Protein AF-A0A6L9QHL1-F1 (afdb_monomer)

Nearest PDB structures (foldseek):
  2id3-assembly1_A  TM=9.878E-01  e=1.122E-01  Streptomyces coelicolor

pLDDT: mean 92.37, std 12.12, range [51.75, 98.62]

Mean predicted aligned error: 4.44 Å

Solvent-accessible surface area (backbone atoms only — not comparable to full-atom values): 3163 Å² total; per-residue (Å²): 78,72,66,60,44,55,48,52,36,49,47,62,55,52,44,30,51,74,70,68,66,47,88,89,52,69,67,57,51,53,51,28,46,53,50,32,51,52,41,51,76,72,44,74,45,50,77,64,94,81,74,72,134

Foldseek 3Di:
DVVVLVCQLCVQVCCCCPPVVHDDDVVSNVVSNVVSVVCVVVCVVPDPPPDDD

Secondary structure (DSSP, 8-state):
-HHHHHHHHHHHHHIIIIIS-PPP-HHHHHHHHHHHHHHHHTTTTSPPTT---

Structure (mmCIF, N/CA/C/O backbone):
data_AF-A0A6L9QHL1-F1
#
_entry.id   AF-A0A6L9QHL1-F1
#
loop_
_atom_site.group_PDB
_atom_site.id
_atom_site.type_symbol
_atom_site.label_atom_id
_atom_site.label_alt_id
_atom_site.label_comp_id
_atom_site.label_asym_id
_atom_site.label_entity_id
_atom_site.label_seq_id
_atom_site.pdbx_PDB_ins_code
_atom_site.Cartn_x
_atom_site.Cartn_y
_atom_site.Cartn_z
_atom_site.occupancy
_atom_site.B_iso_or_equiv
_atom_site.auth_seq_id
_atom_site.auth_comp_id
_atom_site.auth_asym_id
_atom_site.auth_atom_id
_atom_site.pdbx_PDB_model_num
ATOM 1 N N . ASP A 1 1 ? 8.609 -1.450 -9.811 1.00 89.62 1 ASP A N 1
ATOM 2 C CA . ASP A 1 1 ? 9.499 -0.758 -8.862 1.00 89.62 1 ASP A CA 1
ATOM 3 C C . ASP A 1 1 ? 9.032 -1.064 -7.438 1.00 89.62 1 ASP A C 1
ATOM 5 O O . ASP A 1 1 ? 7.878 -0.795 -7.125 1.00 89.62 1 ASP A O 1
ATOM 9 N N . ALA A 1 2 ? 9.876 -1.676 -6.602 1.00 90.94 2 ALA A N 1
ATOM 10 C CA . ALA A 1 2 ? 9.491 -2.063 -5.241 1.00 90.94 2 ALA A CA 1
ATOM 11 C C . ALA A 1 2 ? 9.264 -0.858 -4.309 1.00 90.9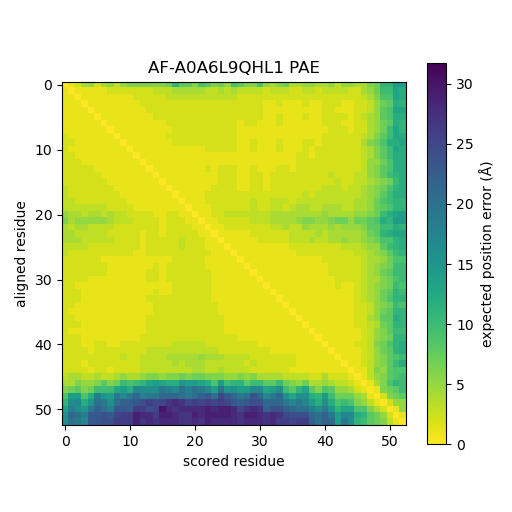4 2 ALA A C 1
ATOM 13 O O . ALA A 1 2 ? 8.382 -0.906 -3.453 1.00 90.94 2 ALA A O 1
ATOM 14 N N . ALA A 1 3 ? 10.016 0.232 -4.485 1.00 94.56 3 ALA A N 1
ATOM 15 C CA . ALA A 1 3 ? 9.851 1.436 -3.677 1.00 94.56 3 ALA A CA 1
ATOM 16 C C . ALA A 1 3 ? 8.522 2.129 -4.005 1.00 94.56 3 ALA A C 1
ATOM 18 O O . ALA A 1 3 ? 7.793 2.526 -3.096 1.00 94.56 3 ALA A O 1
ATOM 19 N N . ALA A 1 4 ? 8.165 2.196 -5.291 1.00 95.62 4 ALA A N 1
ATOM 20 C CA . ALA A 1 4 ? 6.887 2.755 -5.728 1.00 95.62 4 ALA A CA 1
ATOM 21 C C . ALA A 1 4 ? 5.682 1.948 -5.208 1.00 95.62 4 ALA A C 1
ATOM 23 O O . ALA A 1 4 ? 4.692 2.534 -4.771 1.00 95.62 4 ALA A O 1
ATOM 24 N N . VAL A 1 5 ? 5.782 0.611 -5.188 1.00 97.19 5 VAL A N 1
ATOM 25 C CA . VAL A 1 5 ? 4.745 -0.261 -4.606 1.00 97.19 5 VAL A CA 1
ATOM 26 C C . VAL A 1 5 ? 4.583 0.017 -3.109 1.00 97.19 5 VAL A C 1
ATOM 28 O O . VAL A 1 5 ? 3.465 0.240 -2.651 1.00 97.19 5 VAL A O 1
ATOM 31 N N . SER A 1 6 ? 5.681 0.071 -2.350 1.00 96.75 6 SER A N 1
ATOM 32 C CA . SER A 1 6 ? 5.642 0.378 -0.912 1.00 96.75 6 SER A CA 1
ATOM 33 C C . SER A 1 6 ? 5.065 1.768 -0.625 1.00 96.75 6 SER A C 1
ATOM 35 O O . SER A 1 6 ? 4.263 1.932 0.294 1.00 96.75 6 SER A O 1
ATOM 37 N N . ALA A 1 7 ? 5.411 2.769 -1.440 1.00 97.69 7 ALA A N 1
ATOM 38 C CA . ALA A 1 7 ? 4.843 4.109 -1.327 1.00 97.69 7 ALA A CA 1
ATOM 39 C C . ALA A 1 7 ? 3.328 4.115 -1.594 1.00 97.69 7 ALA A C 1
ATOM 41 O O . ALA A 1 7 ? 2.580 4.768 -0.866 1.00 97.69 7 ALA A O 1
ATOM 42 N N . ALA A 1 8 ? 2.861 3.350 -2.586 1.00 98.12 8 ALA A N 1
ATOM 43 C CA . ALA A 1 8 ? 1.438 3.219 -2.895 1.00 98.12 8 ALA A CA 1
ATOM 44 C C . ALA A 1 8 ? 0.643 2.536 -1.770 1.00 98.12 8 ALA A C 1
ATOM 46 O O . ALA A 1 8 ? -0.502 2.912 -1.528 1.00 98.12 8 ALA A O 1
ATOM 47 N N . VAL A 1 9 ? 1.251 1.589 -1.046 1.00 98.19 9 VAL A N 1
ATOM 48 C CA . VAL A 1 9 ? 0.652 1.005 0.166 1.00 98.19 9 VAL A CA 1
ATOM 49 C C . VAL A 1 9 ? 0.539 2.048 1.282 1.00 98.19 9 VAL A C 1
ATOM 51 O O . VAL A 1 9 ? -0.487 2.117 1.950 1.00 98.19 9 VAL A O 1
ATOM 54 N N . GLY A 1 10 ? 1.568 2.874 1.494 1.00 97.81 10 GLY A N 1
ATOM 55 C CA . GLY A 1 10 ? 1.605 3.850 2.591 1.00 97.81 10 GLY A CA 1
ATOM 56 C C . GLY A 1 10 ? 0.771 5.118 2.361 1.00 97.81 10 GLY A C 1
ATOM 57 O O . GLY A 1 10 ? 0.251 5.698 3.314 1.00 97.81 10 GLY A O 1
ATOM 58 N N . ALA A 1 11 ? 0.606 5.563 1.113 1.00 98.12 11 ALA A N 1
ATOM 59 C CA . ALA A 1 11 ? -0.057 6.832 0.792 1.00 98.12 11 ALA A CA 1
ATOM 60 C C . ALA A 1 11 ? -1.494 6.977 1.354 1.00 98.12 11 ALA A C 1
ATOM 62 O O . ALA A 1 11 ? -1.796 8.039 1.913 1.00 98.12 11 ALA A O 1
ATOM 63 N N . PRO A 1 12 ? -2.374 5.952 1.300 1.00 98.06 12 PRO A N 1
ATOM 64 C CA . PRO A 1 12 ? -3.711 6.026 1.890 1.00 98.06 12 PRO A CA 1
ATOM 65 C C . PRO A 1 12 ? -3.709 6.317 3.396 1.00 98.06 12 PRO A C 1
ATOM 67 O O . PRO A 1 12 ? -4.591 7.029 3.873 1.00 98.06 12 PRO A O 1
ATOM 70 N N . PHE A 1 13 ? -2.707 5.838 4.141 1.00 98.12 13 PHE A N 1
ATOM 71 C CA . PHE A 1 13 ? -2.578 6.106 5.578 1.00 98.12 13 PHE A CA 1
ATOM 72 C C . PHE A 1 13 ? -2.306 7.584 5.843 1.00 98.12 13 PHE A C 1
ATOM 74 O O . PHE A 1 13 ? -2.969 8.197 6.680 1.00 98.12 13 PHE A O 1
ATOM 81 N N . TYR A 1 14 ? -1.378 8.183 5.093 1.00 97.56 14 TYR A N 1
ATOM 82 C CA . TYR A 1 14 ? -1.093 9.613 5.205 1.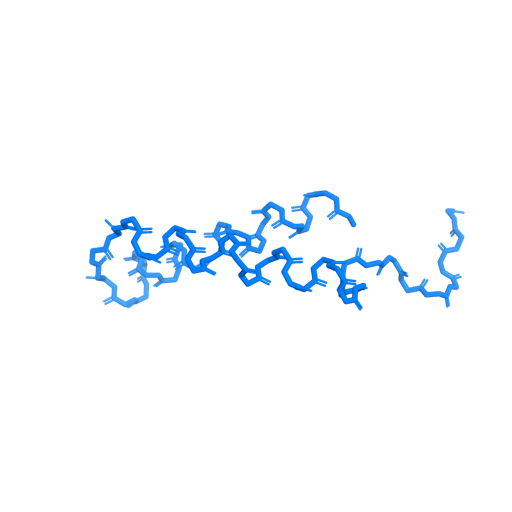00 97.56 14 TYR A CA 1
ATOM 83 C C . TYR A 1 14 ? -2.308 10.456 4.833 1.00 97.56 14 TYR A C 1
ATOM 85 O O . TYR A 1 14 ? -2.633 11.412 5.534 1.00 97.56 14 TYR A O 1
ATOM 93 N N . TYR A 1 15 ? -3.024 10.076 3.776 1.00 97.56 15 TYR A N 1
ATOM 94 C CA . TYR A 1 15 ? -4.255 10.755 3.394 1.00 97.56 15 TYR A CA 1
ATOM 95 C C . TYR A 1 15 ? -5.329 10.653 4.489 1.00 97.56 15 TYR A C 1
ATOM 97 O O . TYR A 1 15 ? -5.950 11.657 4.853 1.00 97.56 15 TYR A O 1
ATOM 105 N N . ARG A 1 16 ? -5.507 9.466 5.081 1.00 97.38 16 ARG A N 1
ATOM 106 C CA . ARG A 1 16 ? -6.465 9.240 6.167 1.00 97.38 16 ARG A CA 1
ATOM 107 C C . ARG A 1 16 ? -6.130 10.053 7.417 1.00 97.38 16 ARG A C 1
ATOM 109 O O . ARG A 1 16 ? -7.025 10.678 7.982 1.00 97.38 16 ARG A O 1
ATOM 116 N N . LEU A 1 17 ? -4.861 10.076 7.818 1.00 97.56 17 LEU A N 1
ATOM 117 C CA . LEU A 1 17 ? -4.397 10.766 9.023 1.00 97.56 17 LEU A CA 1
ATOM 118 C C . LEU A 1 17 ? -4.395 12.286 8.862 1.00 97.56 17 LEU A C 1
ATOM 120 O O . LEU A 1 17 ? -4.901 13.006 9.721 1.00 97.56 17 LEU A O 1
ATOM 124 N N . LEU A 1 18 ? -3.812 12.779 7.771 1.00 97.38 18 LEU A N 1
ATOM 125 C CA . LEU A 1 18 ? -3.491 14.197 7.627 1.00 97.38 18 LEU A CA 1
ATOM 126 C C . LEU A 1 18 ? -4.628 14.989 6.989 1.00 97.38 18 LEU A C 1
ATOM 128 O O . LEU A 1 18 ? -4.847 16.140 7.358 1.00 97.38 18 LEU A O 1
ATOM 132 N N . ILE A 1 19 ? -5.351 14.379 6.047 1.00 97.38 19 ILE A N 1
ATOM 133 C CA . ILE A 1 19 ? -6.391 15.071 5.281 1.00 97.38 19 ILE A CA 1
ATOM 134 C C . ILE A 1 19 ? -7.770 14.758 5.849 1.00 97.38 19 ILE A C 1
ATOM 136 O O . ILE A 1 19 ? -8.500 15.667 6.232 1.00 97.38 19 ILE A O 1
ATOM 140 N N . GLN A 1 20 ? -8.125 13.476 5.947 1.00 97.06 20 GLN A N 1
ATOM 141 C CA . GLN A 1 20 ? -9.452 13.082 6.433 1.00 97.06 20 GLN A CA 1
ATOM 142 C C . GLN A 1 20 ? -9.577 13.121 7.960 1.00 97.06 20 GLN A C 1
ATOM 144 O O . GLN A 1 20 ? -10.693 13.163 8.472 1.00 97.06 20 GLN A O 1
ATOM 149 N N . ARG A 1 21 ? -8.446 13.099 8.680 1.00 96.12 21 ARG A N 1
ATOM 150 C CA . ARG A 1 21 ? -8.366 13.052 10.151 1.00 96.12 21 ARG A CA 1
ATOM 151 C C . ARG A 1 21 ? -9.205 11.915 10.746 1.00 96.12 21 ARG A C 1
ATOM 153 O O . ARG A 1 21 ? -9.851 12.079 11.778 1.00 96.12 21 ARG A O 1
ATOM 160 N N . GLY A 1 22 ? -9.216 10.776 10.058 1.00 94.62 22 GLY A N 1
ATOM 161 C CA . GLY A 1 22 ? -9.969 9.587 10.445 1.00 94.62 22 GLY A CA 1
ATOM 162 C C . GLY A 1 22 ? -9.092 8.527 11.114 1.00 94.62 22 GLY A C 1
ATOM 163 O O . GLY A 1 22 ? -7.864 8.600 11.024 1.00 94.62 22 GLY A O 1
ATOM 164 N 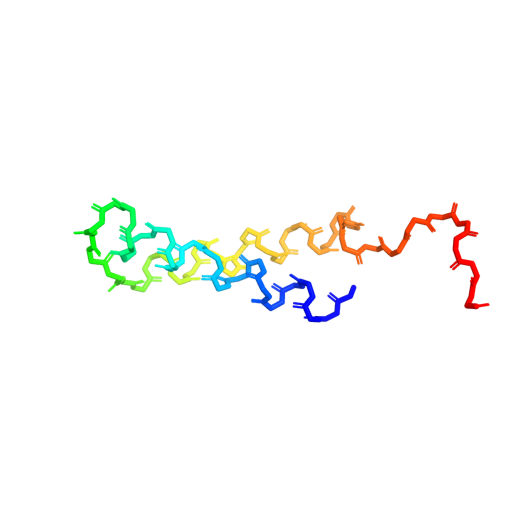N . PRO A 1 23 ? -9.707 7.521 11.759 1.00 95.62 23 PRO A N 1
ATOM 165 C CA . PRO A 1 23 ? -8.968 6.401 12.322 1.00 95.62 23 PRO A CA 1
ATOM 166 C C . PRO A 1 23 ? -8.257 5.608 11.221 1.00 95.62 23 PRO A C 1
ATOM 168 O O . PRO A 1 23 ? -8.717 5.555 10.072 1.00 95.62 23 PRO A O 1
ATOM 171 N N . VAL A 1 24 ? -7.142 5.000 11.616 1.00 96.44 24 VAL A N 1
ATOM 172 C CA . VAL A 1 24 ? -6.443 3.953 10.873 1.00 96.44 24 VAL A CA 1
ATOM 173 C C . VAL A 1 24 ? -6.830 2.627 11.512 1.00 96.44 24 VAL A C 1
ATOM 175 O O . VAL A 1 24 ? -6.690 2.468 12.723 1.00 96.44 24 VAL A O 1
A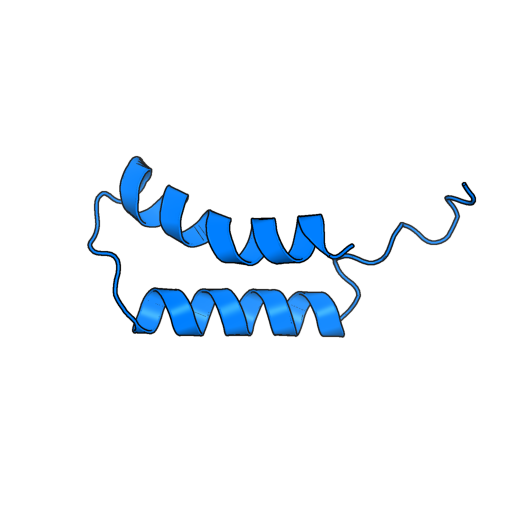TOM 178 N N . ASP A 1 25 ? -7.332 1.710 10.698 1.00 96.56 25 ASP A N 1
ATOM 179 C CA . ASP A 1 25 ? -7.787 0.386 11.106 1.00 96.56 25 ASP A CA 1
ATOM 180 C C . ASP A 1 25 ? -7.281 -0.687 10.131 1.00 96.56 25 ASP A C 1
ATOM 182 O O . ASP A 1 25 ? -6.673 -0.391 9.095 1.00 96.56 25 ASP A O 1
ATOM 186 N N . ASP A 1 26 ? -7.530 -1.947 10.476 1.00 98.19 26 ASP A N 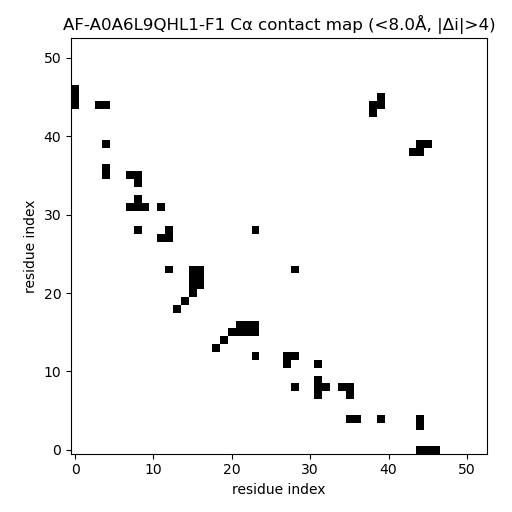1
ATOM 187 C CA . ASP A 1 26 ? -7.084 -3.094 9.684 1.00 98.19 26 ASP A CA 1
ATOM 188 C C . ASP A 1 26 ? -7.740 -3.124 8.295 1.00 98.19 26 ASP A C 1
ATOM 190 O O . ASP A 1 26 ? -7.120 -3.553 7.322 1.00 98.19 26 ASP A O 1
ATOM 194 N N . ALA A 1 27 ? -8.967 -2.608 8.165 1.00 97.56 27 ALA A N 1
ATOM 195 C CA . ALA A 1 27 ? -9.668 -2.551 6.885 1.00 97.56 27 ALA A CA 1
ATOM 196 C C . ALA A 1 27 ? -8.981 -1.593 5.900 1.00 97.56 27 ALA A C 1
ATOM 198 O O . ALA A 1 27 ? -8.867 -1.906 4.708 1.00 97.56 27 ALA A O 1
ATOM 199 N N . LEU A 1 28 ? -8.480 -0.450 6.383 1.00 98.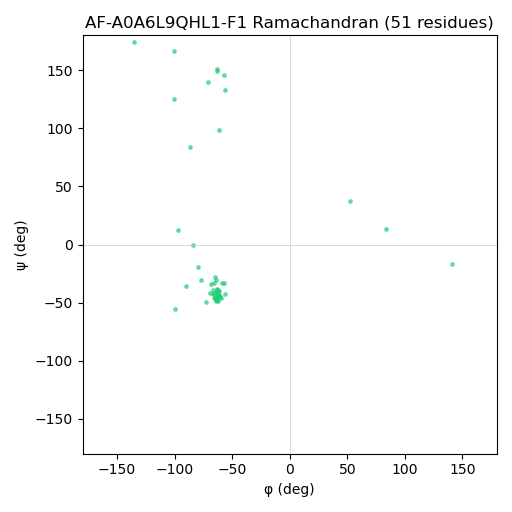06 28 LEU A N 1
ATOM 200 C CA . LEU A 1 28 ? -7.652 0.453 5.585 1.00 98.06 28 LEU A CA 1
ATOM 201 C C . LEU A 1 28 ? -6.367 -0.240 5.125 1.00 98.06 28 LEU A C 1
ATOM 203 O O . LEU A 1 28 ? -5.997 -0.111 3.956 1.00 98.06 28 LEU A O 1
ATOM 207 N N . ALA A 1 29 ? -5.705 -0.974 6.023 1.00 98.00 29 ALA A N 1
ATOM 208 C CA . ALA A 1 29 ? -4.457 -1.661 5.713 1.00 98.00 29 ALA A CA 1
ATOM 209 C C . ALA A 1 29 ? -4.643 -2.743 4.642 1.00 98.00 29 ALA A C 1
ATOM 211 O O . ALA A 1 29 ? -3.923 -2.743 3.640 1.00 98.00 29 ALA A O 1
ATOM 212 N N . GLU A 1 30 ? -5.652 -3.599 4.806 1.00 98.62 30 GLU A N 1
ATOM 213 C CA . GLU A 1 30 ? -5.997 -4.647 3.844 1.00 98.62 30 GLU A CA 1
ATOM 214 C C . GLU A 1 30 ? -6.342 -4.043 2.475 1.00 98.62 30 GLU A C 1
ATOM 216 O O . GLU A 1 30 ? -5.818 -4.462 1.442 1.00 98.62 30 GLU A O 1
ATOM 221 N N . THR A 1 31 ? -7.162 -2.987 2.460 1.00 98.31 31 THR A N 1
ATOM 222 C CA . THR A 1 31 ? -7.564 -2.316 1.216 1.00 98.31 31 THR A CA 1
ATOM 223 C C . THR A 1 31 ? -6.370 -1.686 0.499 1.00 98.31 31 THR A C 1
ATOM 225 O O . THR A 1 31 ? -6.229 -1.843 -0.717 1.00 98.31 31 THR A O 1
ATOM 228 N N . ALA A 1 32 ? -5.489 -0.991 1.226 1.00 98.44 32 ALA A N 1
ATOM 229 C CA . ALA A 1 32 ? -4.297 -0.370 0.651 1.00 98.44 32 ALA A CA 1
ATOM 230 C C . ALA A 1 32 ? -3.343 -1.420 0.060 1.00 98.44 32 ALA A C 1
ATOM 232 O O . ALA A 1 32 ? -2.866 -1.261 -1.069 1.00 98.44 32 ALA A O 1
ATOM 233 N N . ALA A 1 33 ? -3.116 -2.521 0.782 1.00 98.44 33 ALA A N 1
ATOM 234 C CA . ALA A 1 33 ? -2.296 -3.631 0.313 1.00 98.44 33 ALA A CA 1
ATOM 235 C C . ALA A 1 33 ? -2.899 -4.295 -0.935 1.00 98.44 33 ALA A C 1
ATOM 237 O O . ALA A 1 33 ? -2.201 -4.482 -1.936 1.00 98.44 33 ALA A O 1
ATOM 238 N N . ALA A 1 34 ? -4.201 -4.595 -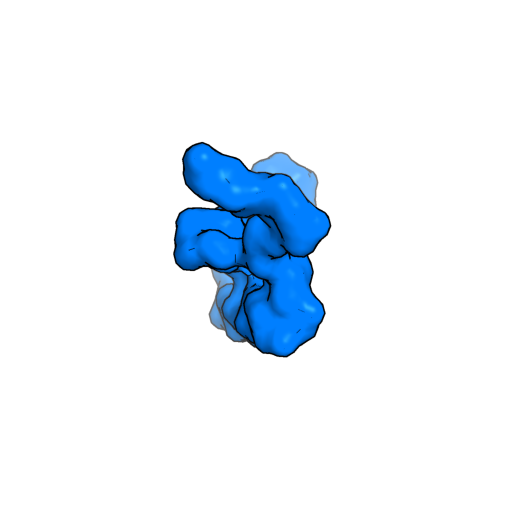0.918 1.00 98.62 34 ALA A N 1
ATOM 239 C CA . ALA A 1 34 ? -4.903 -5.208 -2.042 1.00 98.62 34 ALA A CA 1
ATOM 240 C C . ALA A 1 34 ? -4.857 -4.325 -3.299 1.00 98.62 34 ALA A C 1
ATOM 242 O O . ALA A 1 34 ? -4.555 -4.820 -4.390 1.00 98.62 34 ALA A O 1
ATOM 243 N N . ALA A 1 35 ? -5.092 -3.018 -3.149 1.00 98.62 35 ALA A N 1
ATOM 244 C CA . ALA A 1 35 ? -5.051 -2.058 -4.247 1.00 98.62 35 ALA A CA 1
ATOM 245 C C . ALA A 1 35 ? -3.644 -1.932 -4.851 1.00 98.62 35 ALA A C 1
ATOM 247 O O . ALA A 1 35 ? -3.484 -2.041 -6.069 1.00 98.62 35 ALA A O 1
ATOM 248 N N . ALA A 1 36 ? -2.612 -1.770 -4.016 1.00 98.38 36 ALA A N 1
ATOM 249 C CA . ALA A 1 36 ? -1.230 -1.696 -4.486 1.00 98.38 36 ALA A CA 1
ATOM 250 C C . ALA A 1 36 ? -0.797 -2.998 -5.179 1.00 98.38 36 ALA A C 1
ATOM 252 O O . ALA A 1 36 ? -0.145 -2.965 -6.224 1.00 98.38 36 ALA A O 1
ATOM 253 N N . CYS A 1 37 ? -1.210 -4.151 -4.648 1.00 98.12 37 CYS A N 1
ATOM 254 C CA . CYS A 1 37 ? -0.919 -5.454 -5.235 1.00 98.12 37 CYS A CA 1
ATOM 255 C C . CYS A 1 37 ? -1.609 -5.636 -6.599 1.00 98.12 37 CYS A C 1
ATOM 257 O O . CYS A 1 37 ? -0.991 -6.111 -7.553 1.00 98.12 37 CYS A O 1
ATOM 259 N N . ALA A 1 38 ? -2.866 -5.203 -6.732 1.00 98.44 38 ALA A N 1
ATOM 260 C CA . ALA A 1 38 ? -3.569 -5.201 -8.012 1.00 98.44 38 ALA A CA 1
ATOM 261 C C . ALA A 1 38 ? -2.878 -4.297 -9.049 1.00 98.44 38 ALA A C 1
ATOM 263 O O . ALA A 1 38 ? -2.646 -4.742 -10.172 1.00 98.44 38 ALA A O 1
ATOM 264 N N . ALA A 1 39 ? -2.482 -3.080 -8.660 1.00 97.75 39 ALA A N 1
ATOM 265 C CA . ALA A 1 39 ? -1.755 -2.149 -9.525 1.00 97.75 39 ALA A CA 1
ATOM 266 C C . ALA A 1 39 ? -0.374 -2.686 -9.948 1.00 97.75 39 ALA A C 1
ATOM 268 O O . ALA A 1 39 ? 0.047 -2.528 -11.094 1.00 97.75 39 ALA A O 1
ATOM 269 N N . ALA A 1 40 ? 0.331 -3.372 -9.045 1.00 96.88 40 ALA A N 1
ATOM 270 C CA . ALA A 1 40 ? 1.599 -4.012 -9.372 1.00 96.88 40 ALA A CA 1
ATOM 271 C C . ALA A 1 40 ? 1.428 -5.131 -10.399 1.00 96.88 40 ALA A C 1
ATOM 273 O O . ALA A 1 40 ? 2.175 -5.182 -11.376 1.00 96.88 40 ALA A O 1
ATOM 274 N N . ARG A 1 41 ? 0.414 -5.985 -10.223 1.00 96.56 41 ARG A N 1
ATOM 275 C CA . ARG A 1 41 ? 0.117 -7.070 -11.167 1.00 96.56 41 ARG A CA 1
ATOM 276 C C . ARG A 1 41 ? -0.321 -6.573 -12.544 1.00 96.56 41 ARG A C 1
ATOM 278 O O . ARG A 1 41 ? -0.076 -7.270 -13.520 1.00 96.56 41 ARG A O 1
ATOM 285 N N . SER A 1 42 ? -0.936 -5.393 -12.641 1.00 97.12 42 SER A N 1
ATOM 286 C CA . SER A 1 42 ? -1.297 -4.786 -13.930 1.00 97.12 42 SER A CA 1
A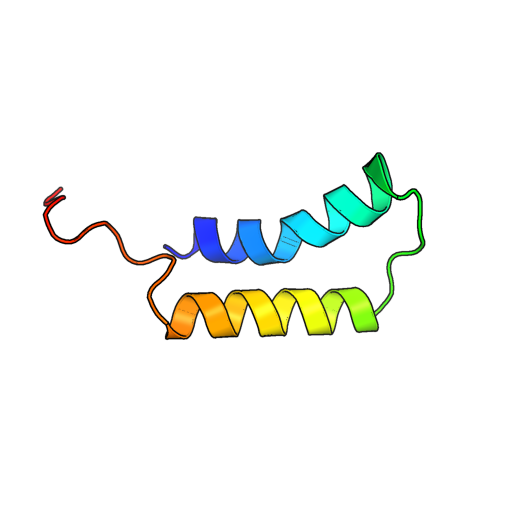TOM 287 C C . SER A 1 42 ? -0.158 -4.003 -14.592 1.00 97.12 42 SER A C 1
ATOM 289 O O . SER A 1 42 ? -0.342 -3.477 -15.686 1.00 97.12 42 SER A O 1
ATOM 291 N N . GLY A 1 43 ? 1.021 -3.932 -13.965 1.00 95.31 43 GLY A N 1
ATOM 292 C CA . GLY A 1 43 ? 2.195 -3.274 -14.536 1.00 95.31 43 GLY A CA 1
ATOM 293 C C . GLY A 1 43 ? 2.247 -1.757 -14.336 1.00 95.31 43 GLY A C 1
ATOM 294 O O . GLY A 1 43 ? 3.098 -1.115 -14.941 1.00 95.31 43 GLY A O 1
ATOM 295 N N . VAL A 1 44 ? 1.416 -1.169 -13.465 1.00 96.38 44 VAL A N 1
ATOM 296 C CA . VAL A 1 44 ? 1.411 0.291 -13.198 1.00 96.38 44 VAL A CA 1
ATOM 297 C C . VAL A 1 44 ? 2.780 0.801 -12.732 1.00 96.38 44 VAL A C 1
ATOM 299 O O . VAL A 1 44 ? 3.166 1.919 -13.053 1.00 96.38 44 VAL A O 1
ATOM 302 N N . PHE A 1 45 ? 3.529 -0.023 -11.993 1.00 94.00 45 PHE A N 1
ATOM 303 C CA . PHE A 1 45 ? 4.873 0.310 -11.502 1.00 94.00 45 PHE A CA 1
ATOM 304 C C . PHE A 1 45 ? 6.001 -0.246 -12.383 1.00 94.00 45 PHE A C 1
ATOM 306 O O . PHE A 1 45 ? 7.151 -0.318 -11.930 1.00 94.00 45 PHE A O 1
ATOM 313 N N . ALA A 1 46 ? 5.689 -0.730 -13.587 1.00 89.81 46 ALA A N 1
ATOM 314 C CA . ALA A 1 46 ? 6.717 -1.080 -14.551 1.00 89.81 46 ALA A CA 1
ATOM 315 C C . ALA A 1 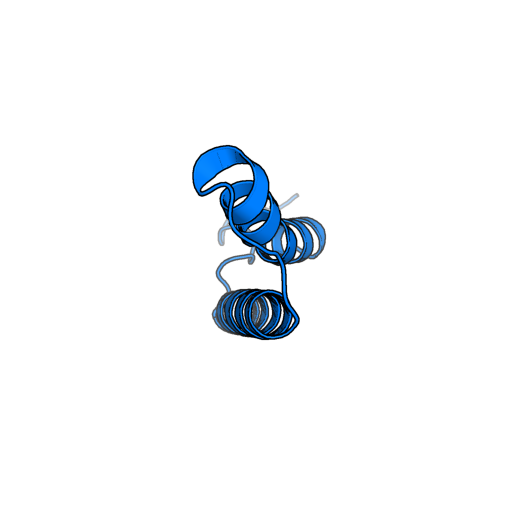46 ? 7.364 0.215 -15.069 1.00 89.81 46 ALA A C 1
ATOM 317 O O . ALA A 1 46 ? 6.657 1.200 -15.294 1.00 89.81 46 ALA A O 1
ATOM 318 N N . PRO A 1 47 ? 8.694 0.247 -15.250 1.00 80.00 47 PRO A N 1
ATOM 319 C CA . PRO A 1 47 ? 9.322 1.364 -15.934 1.00 80.00 47 PRO A CA 1
ATOM 320 C C . PRO A 1 47 ? 8.709 1.516 -17.337 1.00 80.00 47 PRO A C 1
ATOM 322 O O . PRO A 1 47 ? 8.340 0.510 -17.953 1.00 80.00 47 PRO A O 1
ATOM 325 N N . PRO A 1 48 ? 8.574 2.751 -17.849 1.00 74.19 48 PRO A N 1
ATOM 326 C CA . PRO A 1 48 ? 8.040 2.971 -19.185 1.00 74.19 48 PRO A CA 1
ATOM 327 C C . PRO A 1 48 ? 8.866 2.184 -20.207 1.00 74.19 48 PRO A C 1
ATOM 329 O O . PRO A 1 48 ? 10.100 2.206 -20.174 1.00 74.19 48 PRO A O 1
ATOM 332 N N . ALA A 1 49 ? 8.179 1.470 -21.104 1.00 65.50 49 ALA A N 1
ATOM 333 C CA . ALA A 1 49 ? 8.813 0.694 -22.163 1.00 65.50 49 ALA A CA 1
ATOM 334 C C . ALA A 1 49 ? 9.614 1.644 -23.070 1.00 65.50 49 ALA A C 1
ATOM 336 O O . ALA A 1 49 ? 9.048 2.334 -23.913 1.00 65.50 49 ALA A O 1
ATOM 337 N N . GLY A 1 50 ? 10.926 1.725 -22.840 1.00 58.53 50 GLY A N 1
ATOM 338 C CA . GLY A 1 50 ? 11.826 2.631 -23.556 1.00 58.53 50 GLY A CA 1
ATOM 339 C C . GLY A 1 50 ? 12.915 3.275 -22.698 1.00 58.53 50 GLY A C 1
ATOM 340 O O . GLY A 1 50 ? 13.905 3.737 -23.255 1.00 58.53 50 GLY A O 1
ATOM 341 N N . GLN A 1 51 ? 12.798 3.264 -21.367 1.00 53.94 51 GLN A N 1
ATOM 342 C CA . GLN A 1 51 ? 13.891 3.708 -20.498 1.00 53.94 51 GLN A CA 1
ATOM 343 C C . GLN A 1 51 ? 14.840 2.525 -20.230 1.00 53.94 51 GLN A C 1
ATOM 345 O O . GLN A 1 51 ? 14.696 1.801 -19.245 1.00 53.94 51 GLN A O 1
ATOM 350 N N . ALA A 1 52 ? 15.777 2.287 -21.153 1.00 51.75 52 ALA A N 1
ATOM 351 C CA . ALA A 1 52 ? 17.009 1.565 -20.831 1.00 51.75 52 ALA A CA 1
ATOM 352 C C . ALA A 1 52 ? 17.820 2.385 -19.797 1.00 51.75 52 ALA A C 1
ATOM 354 O O . ALA A 1 52 ? 17.674 3.612 -19.793 1.00 51.75 52 ALA A O 1
ATOM 355 N N . PRO A 1 53 ? 18.594 1.735 -18.904 1.00 57.84 53 PRO A N 1
ATOM 356 C CA . PRO A 1 53 ? 19.366 2.418 -17.862 1.00 57.84 53 PRO A CA 1
ATOM 357 C C . PRO A 1 53 ? 20.354 3.448 -18.418 1.00 57.84 53 PRO A C 1
ATOM 359 O O . PRO A 1 53 ? 20.866 3.236 -19.542 1.00 57.84 53 PRO A O 1
#

Radius of gyration: 13.33 Å; Cα contacts (8 Å, |Δi|>4): 35; chains: 1; bounding box: 29×22×36 Å

Organism: NCBI:txid453573

Sequence (53 aa):
DAAAVSAAVGAPFYYRLLIQRGPVDDALAETAAAAACAAARSGVFAPPAGQAP